Protein AF-A0A9N9HNG8-F1 (afdb_monomer_lite)

Radius of gyration: 10.47 Å; chains: 1; bounding box: 28×14×25 Å

pLDDT: mean 88.22, std 9.46, range [54.94, 95.5]

Sequence (55 aa):
AENGLKVAMYNAGNLHFKGCGGAKRDIQKAIYYMKLAAYNEYAPAIKFCKEHHIE

InterPro domains:
  IPR011990 Tetratricopeptide-like helical domain superfamily [G3DSA:1.25.40.10] (1-53)

Organism: Funneliformis mosseae (NCBI:txid27381)

Foldseek 3Di:
DLVVQLVVLQVQLVCLCVVPDVRDNDNVSSLVSLVVSVVSVNPVSVVVCVVVVPD

Structure (mmCIF, N/CA/C/O backbone):
data_AF-A0A9N9HNG8-F1
#
_entry.id   AF-A0A9N9HNG8-F1
#
loop_
_atom_site.group_PDB
_atom_site.id
_atom_site.type_symbol
_atom_site.label_atom_id
_atom_site.label_alt_id
_atom_site.label_comp_id
_atom_site.label_asym_id
_atom_site.label_entity_id
_atom_site.label_seq_id
_atom_site.pdbx_PDB_ins_code
_atom_site.Cartn_x
_atom_site.Cartn_y
_atom_site.Cartn_z
_atom_site.occupancy
_atom_site.B_iso_or_equiv
_atom_site.auth_seq_id
_atom_site.auth_comp_id
_atom_site.auth_asym_id
_atom_site.auth_atom_id
_atom_site.pdbx_PDB_model_num
ATOM 1 N N . ALA A 1 1 ? -13.193 9.720 -12.347 1.00 54.94 1 ALA A N 1
ATOM 2 C CA . ALA A 1 1 ? -12.716 8.324 -12.246 1.00 54.94 1 ALA A CA 1
ATOM 3 C C . ALA A 1 1 ? -11.920 8.148 -10.950 1.00 54.94 1 ALA A C 1
ATOM 5 O O . ALA A 1 1 ? -10.698 8.187 -10.963 1.00 54.94 1 ALA A O 1
ATOM 6 N N . GLU A 1 2 ? -12.598 7.995 -9.813 1.00 60.81 2 GLU A N 1
ATOM 7 C CA . GLU A 1 2 ? -11.953 7.973 -8.482 1.00 60.81 2 GLU A CA 1
ATOM 8 C C . GLU A 1 2 ? -11.289 6.624 -8.165 1.00 60.81 2 GLU A C 1
ATOM 10 O O . GLU A 1 2 ? -10.311 6.551 -7.423 1.00 60.81 2 GLU A O 1
ATOM 15 N N . ASN A 1 3 ? -11.744 5.546 -8.813 1.00 70.50 3 ASN A N 1
ATOM 16 C CA . ASN A 1 3 ? -11.178 4.212 -8.617 1.00 70.50 3 ASN A CA 1
ATOM 17 C C . ASN A 1 3 ? -9.737 4.067 -9.130 1.00 70.50 3 ASN A C 1
ATOM 19 O O . ASN A 1 3 ? -8.982 3.274 -8.577 1.00 70.50 3 ASN A O 1
ATOM 23 N N . GLY A 1 4 ? -9.335 4.837 -10.145 1.00 83.69 4 GLY A N 1
ATOM 24 C CA . GLY A 1 4 ? -7.965 4.790 -10.667 1.00 83.69 4 GLY A CA 1
ATOM 25 C C . GLY A 1 4 ? -6.949 5.446 -9.731 1.00 83.69 4 GLY A C 1
ATOM 26 O O . GLY A 1 4 ? -5.827 4.961 -9.596 1.00 83.69 4 GLY A O 1
ATOM 27 N N . LEU A 1 5 ? -7.356 6.512 -9.036 1.00 87.00 5 LEU A N 1
ATOM 28 C CA . LEU A 1 5 ? -6.470 7.297 -8.179 1.00 87.00 5 LEU A CA 1
ATOM 29 C C . LEU A 1 5 ? -5.999 6.488 -6.963 1.00 87.00 5 LEU A C 1
ATOM 31 O O . LEU A 1 5 ? -4.804 6.424 -6.680 1.00 87.00 5 LEU A O 1
ATOM 35 N N . LYS A 1 6 ? -6.926 5.798 -6.294 1.00 90.56 6 LYS A N 1
ATOM 36 C CA . LYS A 1 6 ? -6.619 4.983 -5.111 1.00 90.56 6 LYS A CA 1
ATOM 37 C C . LYS A 1 6 ? -5.756 3.753 -5.424 1.00 90.56 6 LYS A C 1
ATOM 39 O O . LYS A 1 6 ? -4.867 3.404 -4.648 1.00 90.56 6 LYS A O 1
ATOM 44 N N . VAL A 1 7 ? -5.943 3.155 -6.605 1.00 91.12 7 VAL A N 1
ATOM 45 C CA . VAL A 1 7 ? -5.082 2.073 -7.116 1.00 91.12 7 VAL A CA 1
ATOM 46 C C . VAL A 1 7 ? -3.676 2.599 -7.423 1.00 91.12 7 VAL A C 1
ATOM 48 O O . VAL A 1 7 ? -2.689 1.961 -7.059 1.00 91.12 7 VAL A O 1
ATOM 51 N N . ALA A 1 8 ? -3.566 3.778 -8.045 1.00 92.62 8 ALA A N 1
ATOM 52 C CA . ALA A 1 8 ? -2.277 4.402 -8.335 1.00 92.62 8 ALA A CA 1
ATOM 53 C C . ALA A 1 8 ? -1.492 4.729 -7.053 1.00 92.62 8 ALA A C 1
ATOM 55 O O . ALA A 1 8 ? -0.300 4.436 -6.981 1.00 92.62 8 ALA A O 1
ATOM 56 N N . MET A 1 9 ? -2.162 5.258 -6.022 1.00 93.44 9 MET A N 1
ATOM 57 C C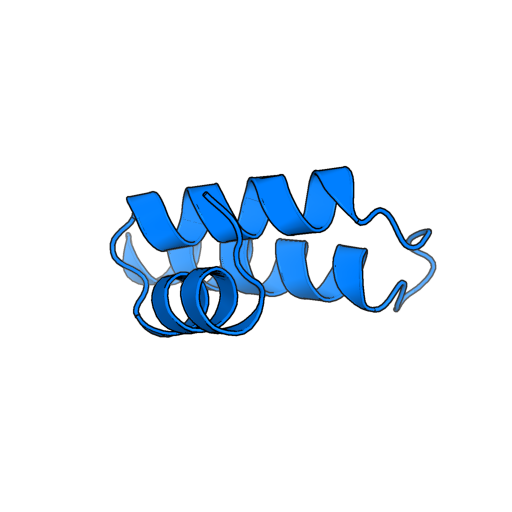A . MET A 1 9 ? -1.558 5.509 -4.707 1.00 93.44 9 MET A CA 1
ATOM 58 C C . MET A 1 9 ? -1.027 4.215 -4.076 1.00 93.44 9 MET A C 1
ATOM 60 O O . MET A 1 9 ? 0.133 4.159 -3.675 1.00 93.44 9 MET A O 1
ATOM 64 N N . TYR A 1 10 ? -1.822 3.142 -4.060 1.00 94.62 10 TYR A N 1
ATOM 65 C CA . TYR A 1 10 ? -1.364 1.843 -3.557 1.00 94.62 10 TYR A CA 1
ATOM 66 C C . TYR A 1 10 ? -0.138 1.323 -4.321 1.00 94.62 10 TYR A C 1
ATOM 68 O O . TYR A 1 10 ? 0.845 0.895 -3.717 1.00 94.62 10 TYR A O 1
ATOM 76 N N . ASN A 1 11 ? -0.147 1.407 -5.651 1.00 92.38 11 ASN A N 1
ATOM 77 C CA . ASN A 1 11 ? 0.978 0.961 -6.470 1.00 92.38 11 ASN A CA 1
ATOM 78 C C . ASN A 1 11 ? 2.243 1.795 -6.225 1.00 92.38 11 ASN A C 1
ATOM 80 O O . ASN A 1 11 ? 3.328 1.223 -6.118 1.00 92.38 11 ASN A O 1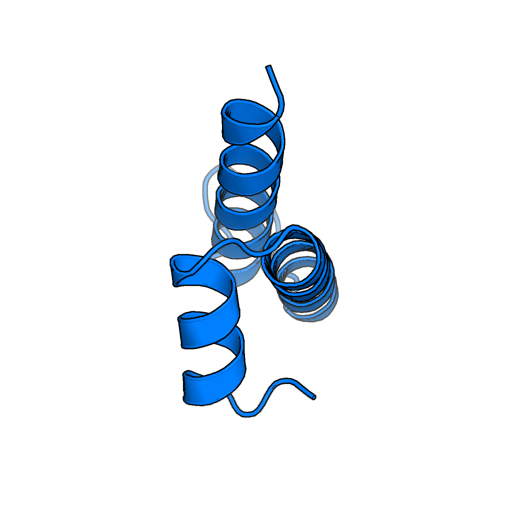
ATOM 84 N N . ALA A 1 12 ? 2.112 3.116 -6.066 1.00 92.06 12 ALA A N 1
ATOM 85 C CA . ALA A 1 12 ? 3.223 3.997 -5.709 1.00 92.06 12 ALA A CA 1
ATOM 86 C C . ALA A 1 12 ? 3.814 3.631 -4.339 1.00 92.06 12 ALA A C 1
ATOM 88 O O . ALA A 1 12 ? 5.032 3.499 -4.201 1.00 92.06 12 ALA A O 1
ATOM 89 N N . GLY A 1 13 ? 2.962 3.379 -3.342 1.00 93.31 13 GLY A N 1
ATOM 90 C CA . GLY A 1 13 ? 3.411 2.922 -2.029 1.00 93.31 13 GLY A CA 1
ATOM 91 C C . GLY A 1 13 ? 4.171 1.597 -2.107 1.00 93.31 13 GLY A C 1
ATOM 92 O O . GLY A 1 13 ? 5.251 1.461 -1.535 1.00 93.31 13 GLY A O 1
ATOM 93 N N . ASN A 1 14 ? 3.671 0.646 -2.899 1.00 91.88 14 ASN A N 1
ATOM 94 C CA . ASN A 1 14 ? 4.313 -0.652 -3.102 1.00 91.88 14 ASN A CA 1
ATOM 95 C C . ASN A 1 14 ? 5.657 -0.539 -3.837 1.00 91.88 14 ASN A C 1
ATOM 97 O O . ASN A 1 14 ? 6.601 -1.263 -3.517 1.00 91.88 14 ASN A O 1
ATOM 101 N N . LEU A 1 15 ? 5.761 0.376 -4.803 1.00 91.88 15 LEU A N 1
ATOM 102 C CA . LEU A 1 15 ? 7.000 0.650 -5.528 1.00 91.88 15 LEU A CA 1
ATOM 103 C C . LEU A 1 15 ? 8.090 1.148 -4.575 1.00 91.88 15 LEU A C 1
ATOM 105 O O . LEU A 1 15 ? 9.202 0.619 -4.579 1.00 91.88 15 LEU A O 1
ATOM 109 N N . HIS A 1 16 ? 7.747 2.110 -3.715 1.00 90.94 16 HIS A N 1
ATOM 110 C CA . HIS A 1 16 ? 8.655 2.639 -2.699 1.00 90.94 16 HIS A CA 1
ATOM 111 C C . HIS A 1 16 ? 8.979 1.616 -1.602 1.00 90.94 16 HIS A C 1
ATOM 113 O O . HIS A 1 16 ? 10.109 1.590 -1.114 1.00 90.94 16 HIS A O 1
ATOM 119 N N . PHE A 1 17 ? 8.038 0.731 -1.255 1.00 89.62 17 PHE A N 1
ATOM 120 C CA . PHE A 1 17 ? 8.255 -0.326 -0.264 1.00 89.62 17 PHE A CA 1
ATOM 121 C C . PHE A 1 17 ? 9.253 -1.383 -0.753 1.00 89.62 17 PHE A C 1
ATOM 123 O O . PHE A 1 17 ? 10.141 -1.801 -0.005 1.00 89.62 17 PHE A O 1
ATOM 130 N N . LYS A 1 18 ? 9.108 -1.799 -2.018 1.00 86.12 18 LYS A N 1
ATOM 131 C CA . LYS A 1 18 ? 9.944 -2.824 -2.659 1.00 86.12 18 LYS A CA 1
ATOM 132 C C . LYS A 1 18 ? 11.262 -2.266 -3.199 1.00 86.12 18 LYS A C 1
ATOM 134 O O . LYS A 1 18 ? 12.210 -3.028 -3.339 1.00 86.12 18 LYS A O 1
ATOM 139 N N . GLY A 1 19 ? 11.330 -0.966 -3.497 1.00 80.06 19 GLY A N 1
ATOM 140 C CA . GLY A 1 19 ? 12.493 -0.348 -4.140 1.00 80.06 19 GLY A CA 1
ATOM 141 C C . GLY A 1 19 ? 12.740 -0.906 -5.546 1.00 80.06 19 GLY A C 1
ATOM 142 O O . GLY A 1 19 ? 13.851 -1.315 -5.866 1.00 80.06 19 GLY A O 1
ATOM 143 N N . CYS A 1 20 ? 11.684 -1.009 -6.360 1.00 72.31 20 CYS A N 1
ATOM 144 C CA . CYS A 1 20 ? 11.746 -1.612 -7.696 1.00 72.31 20 CYS A CA 1
ATOM 145 C C . CYS A 1 20 ? 11.771 -0.538 -8.803 1.00 72.31 20 CYS A C 1
ATOM 147 O O . CYS A 1 20 ? 11.322 0.586 -8.592 1.00 72.31 20 CYS A O 1
ATOM 149 N N . GLY A 1 21 ? 12.302 -0.868 -9.985 1.00 66.75 21 GLY A N 1
ATOM 150 C CA . GLY A 1 21 ? 12.299 0.034 -11.149 1.00 66.75 21 GLY A CA 1
ATOM 151 C C . GLY A 1 21 ? 13.234 1.248 -11.047 1.00 66.75 21 GLY A C 1
ATOM 152 O O . GLY A 1 21 ? 12.955 2.279 -11.647 1.00 66.75 21 GLY A O 1
ATOM 153 N N . GLY A 1 22 ? 14.316 1.160 -10.264 1.00 68.44 22 GLY A N 1
ATOM 154 C CA . GLY A 1 22 ? 15.273 2.260 -10.063 1.00 68.44 22 GLY A CA 1
ATOM 155 C C . GLY A 1 22 ? 14.885 3.250 -8.958 1.00 68.44 22 GLY A C 1
ATOM 156 O O . GLY A 1 22 ? 15.675 4.128 -8.612 1.00 68.44 22 GLY A O 1
ATOM 157 N N . ALA A 1 23 ? 13.706 3.092 -8.349 1.00 71.88 23 ALA A N 1
ATOM 158 C CA . ALA A 1 23 ? 13.331 3.840 -7.157 1.00 71.88 23 ALA A CA 1
ATOM 159 C C . ALA A 1 23 ? 14.081 3.300 -5.930 1.00 71.88 23 ALA A C 1
ATOM 161 O O . ALA A 1 23 ? 14.058 2.099 -5.654 1.00 71.88 23 ALA A O 1
ATOM 162 N N . LYS A 1 24 ? 14.716 4.187 -5.152 1.00 79.94 24 LYS A N 1
ATOM 163 C CA . LYS A 1 24 ? 15.250 3.809 -3.837 1.00 79.94 24 LYS A CA 1
ATOM 164 C C . LYS A 1 24 ? 14.108 3.342 -2.940 1.00 79.94 24 LYS A C 1
ATOM 166 O O . LYS A 1 24 ? 13.040 3.959 -2.911 1.00 79.94 24 LYS A O 1
ATOM 171 N N . ARG A 1 25 ? 14.367 2.268 -2.191 1.00 88.19 25 ARG A N 1
ATOM 172 C CA . ARG A 1 25 ? 13.482 1.817 -1.119 1.00 88.19 25 ARG A CA 1
ATOM 173 C C . ARG A 1 25 ? 13.324 2.954 -0.115 1.00 88.19 25 ARG A C 1
ATOM 175 O O . ARG A 1 25 ? 14.303 3.384 0.489 1.00 88.19 25 ARG A O 1
ATOM 182 N N . ASP A 1 26 ? 12.098 3.427 0.037 1.00 91.44 26 ASP A N 1
ATOM 183 C CA . ASP A 1 26 ? 11.745 4.528 0.924 1.00 91.44 26 ASP A CA 1
ATOM 184 C C . ASP A 1 26 ? 10.483 4.130 1.683 1.00 91.44 26 ASP A C 1
ATOM 186 O O . ASP A 1 26 ? 9.359 4.219 1.185 1.00 91.44 26 ASP A O 1
ATOM 190 N N . ILE A 1 27 ? 10.693 3.623 2.895 1.00 90.00 27 ILE A N 1
ATOM 191 C CA . ILE A 1 27 ? 9.608 3.123 3.737 1.00 90.00 27 ILE A CA 1
ATOM 192 C C . ILE A 1 27 ? 8.678 4.259 4.167 1.00 90.00 27 ILE A C 1
ATOM 194 O O . ILE A 1 27 ? 7.472 4.047 4.256 1.00 90.00 27 ILE A O 1
ATOM 198 N N . GLN A 1 28 ? 9.196 5.473 4.371 1.00 91.69 28 GLN A N 1
ATOM 199 C CA . GLN A 1 28 ? 8.366 6.608 4.769 1.00 91.69 28 GLN A CA 1
ATOM 200 C C . GLN A 1 28 ? 7.423 7.020 3.637 1.00 91.69 28 GLN A C 1
ATOM 202 O O . GLN A 1 28 ? 6.221 7.167 3.863 1.00 91.69 28 GLN A O 1
ATOM 207 N N . LYS A 1 29 ? 7.927 7.116 2.399 1.00 92.00 29 LYS A N 1
ATOM 208 C CA . LYS A 1 29 ? 7.071 7.357 1.225 1.00 92.00 29 LYS A CA 1
ATOM 209 C C . LYS A 1 29 ? 6.100 6.215 0.970 1.00 92.00 29 LYS A C 1
ATOM 211 O O . LYS A 1 29 ? 4.945 6.468 0.6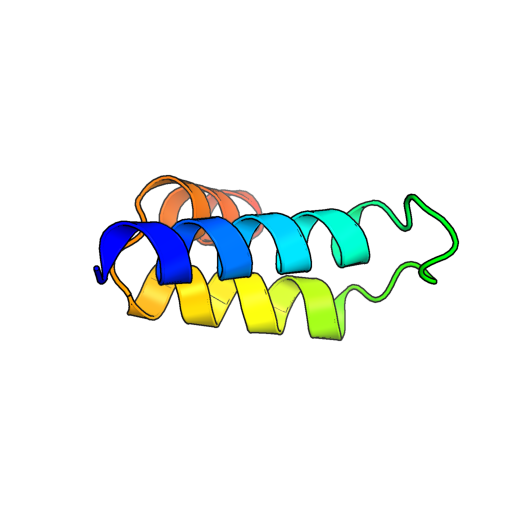39 1.00 92.00 29 LYS A O 1
ATOM 216 N N . ALA A 1 30 ? 6.541 4.970 1.144 1.00 93.81 30 ALA A N 1
ATOM 217 C CA . ALA A 1 30 ? 5.669 3.811 1.009 1.00 93.81 30 ALA A CA 1
ATOM 218 C C . ALA A 1 30 ? 4.457 3.902 1.945 1.00 93.81 30 ALA A C 1
ATOM 220 O O . ALA A 1 30 ? 3.316 3.790 1.499 1.00 93.81 30 ALA A O 1
ATOM 221 N N . ILE A 1 31 ? 4.718 4.176 3.226 1.00 94.31 31 ILE A N 1
ATOM 222 C CA . ILE A 1 31 ? 3.695 4.354 4.257 1.00 94.31 31 ILE A CA 1
ATOM 223 C C . ILE A 1 31 ? 2.776 5.532 3.917 1.00 94.31 31 ILE A C 1
ATOM 225 O O . ILE A 1 31 ? 1.560 5.391 4.006 1.00 94.31 31 ILE A O 1
ATOM 229 N N . TYR A 1 32 ? 3.327 6.668 3.480 1.00 94.69 32 TYR A N 1
ATOM 230 C CA . TYR A 1 32 ? 2.538 7.842 3.100 1.00 94.69 32 TYR A CA 1
ATOM 231 C C . TYR A 1 32 ? 1.499 7.524 2.014 1.00 94.69 32 TYR A C 1
ATOM 233 O O . TYR A 1 32 ? 0.310 7.795 2.187 1.00 94.69 32 TYR A O 1
ATOM 241 N N . TYR A 1 33 ? 1.919 6.889 0.918 1.00 94.94 33 TYR A N 1
ATOM 242 C CA . TYR A 1 33 ? 1.007 6.527 -0.167 1.00 94.94 33 TYR A CA 1
ATOM 243 C C . TYR A 1 33 ? 0.009 5.430 0.225 1.00 94.94 33 TYR A C 1
ATOM 245 O O . TYR A 1 33 ? -1.138 5.465 -0.223 1.00 94.94 33 TYR A O 1
ATOM 253 N N . MET A 1 34 ? 0.408 4.488 1.087 1.00 95.25 34 MET A N 1
ATOM 254 C CA . MET A 1 34 ? -0.502 3.474 1.633 1.00 95.25 34 MET A CA 1
ATOM 255 C C . MET A 1 34 ? -1.585 4.101 2.510 1.00 95.25 34 MET A C 1
ATOM 257 O O . MET A 1 34 ? -2.763 3.807 2.318 1.00 95.25 34 MET A O 1
ATOM 261 N N . LYS A 1 35 ? -1.224 5.034 3.398 1.00 94.50 35 LYS A N 1
ATOM 262 C CA . LYS A 1 35 ? -2.191 5.802 4.195 1.00 94.50 35 LYS A CA 1
ATOM 263 C C . LYS A 1 35 ? -3.137 6.612 3.315 1.00 94.50 35 LYS A C 1
ATOM 265 O O . LYS A 1 35 ? -4.336 6.621 3.563 1.00 94.50 35 LYS A O 1
ATOM 270 N N . LEU A 1 36 ? -2.626 7.244 2.258 1.00 94.00 36 LEU A N 1
ATOM 271 C CA . LEU A 1 36 ? -3.445 8.033 1.338 1.00 94.00 36 LEU A CA 1
ATOM 272 C C . LEU A 1 36 ? -4.439 7.163 0.551 1.00 94.00 36 LEU A C 1
ATOM 274 O O . LEU A 1 36 ? -5.606 7.526 0.405 1.00 94.00 36 LEU A O 1
ATOM 278 N N . ALA A 1 37 ? -4.009 5.985 0.092 1.00 94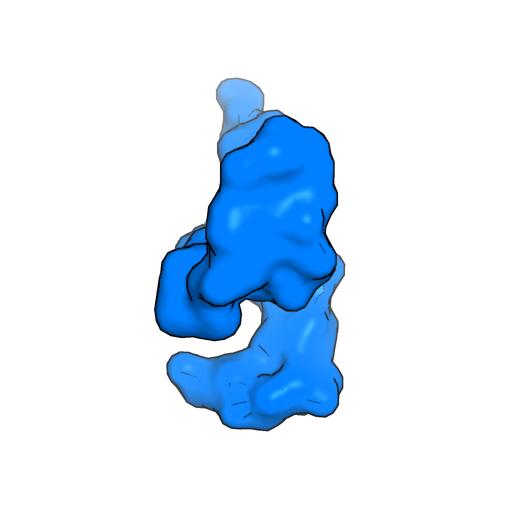.56 37 ALA A N 1
ATOM 279 C CA . ALA A 1 37 ? -4.897 5.010 -0.535 1.00 94.56 37 ALA A CA 1
ATOM 280 C C . ALA A 1 37 ? -5.947 4.481 0.459 1.00 94.56 37 ALA A C 1
ATOM 282 O O . ALA A 1 37 ? -7.115 4.344 0.099 1.00 94.56 37 ALA A O 1
ATOM 283 N N . ALA A 1 38 ? -5.554 4.229 1.710 1.00 94.19 38 ALA A N 1
ATOM 284 C CA . ALA A 1 38 ? -6.462 3.791 2.766 1.00 94.19 38 ALA A CA 1
ATOM 285 C C . ALA A 1 38 ? -7.494 4.869 3.138 1.00 94.19 38 ALA A C 1
ATOM 287 O O . ALA A 1 38 ? -8.660 4.541 3.331 1.00 94.19 38 ALA A O 1
ATOM 288 N N . TYR A 1 39 ? -7.087 6.143 3.162 1.00 93.38 39 TYR A N 1
ATOM 289 C CA . TYR A 1 39 ? -7.973 7.294 3.358 1.00 93.38 39 TYR A CA 1
ATOM 290 C C . TYR A 1 39 ? -9.035 7.404 2.255 1.00 93.38 39 TYR A C 1
ATOM 292 O O . TYR A 1 39 ? -10.175 7.749 2.528 1.00 93.38 39 TYR A O 1
ATOM 300 N N . ASN A 1 40 ? -8.689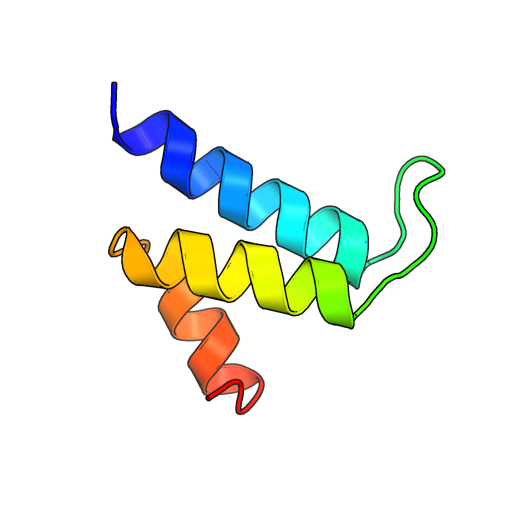 7.028 1.020 1.00 91.88 40 ASN A N 1
ATOM 301 C CA . ASN A 1 40 ? -9.627 6.919 -0.105 1.00 91.88 40 ASN A CA 1
ATOM 302 C C . ASN A 1 40 ? -10.376 5.567 -0.135 1.00 91.88 40 ASN A C 1
ATOM 304 O O . ASN A 1 40 ? -10.757 5.076 -1.202 1.00 91.88 40 ASN A O 1
ATOM 308 N N . GLU A 1 41 ? -10.523 4.932 1.029 1.00 92.81 41 GLU A N 1
ATOM 309 C CA . GLU A 1 41 ? -11.268 3.689 1.246 1.00 92.81 41 GLU A CA 1
ATOM 310 C C . GLU A 1 41 ? -10.814 2.519 0.353 1.00 92.81 41 GLU A C 1
ATOM 312 O O . GLU A 1 41 ? -11.588 1.631 -0.019 1.00 92.81 41 GLU A O 1
ATOM 317 N N . TYR A 1 42 ? -9.532 2.486 -0.024 1.00 94.62 42 TYR A N 1
ATOM 318 C CA . TYR A 1 42 ? -8.997 1.381 -0.808 1.00 94.62 42 TYR A CA 1
ATOM 319 C C . TYR A 1 42 ? -8.718 0.175 0.084 1.00 94.62 42 TYR A C 1
ATOM 321 O O . TYR A 1 42 ? -7.716 0.127 0.801 1.00 94.62 42 TYR A O 1
ATOM 329 N N . ALA A 1 43 ? -9.590 -0.831 0.002 1.00 94.12 43 ALA A N 1
ATOM 330 C CA . ALA A 1 43 ? -9.517 -2.036 0.827 1.00 94.12 43 ALA A CA 1
ATOM 331 C C . ALA A 1 43 ? -8.120 -2.702 0.869 1.00 94.12 43 ALA A C 1
ATOM 333 O O . ALA A 1 43 ? -7.679 -3.047 1.968 1.00 94.12 43 ALA A O 1
ATOM 334 N N . PRO A 1 44 ? -7.365 -2.832 -0.245 1.00 93.31 44 PRO A N 1
ATOM 335 C CA . PRO A 1 44 ? -6.012 -3.391 -0.194 1.00 93.31 44 PRO A CA 1
ATOM 336 C C . PRO A 1 44 ? -5.016 -2.551 0.611 1.00 93.31 44 PRO A C 1
ATOM 338 O O . PRO A 1 44 ? -4.169 -3.114 1.299 1.00 93.31 44 PRO A O 1
ATOM 341 N N . ALA A 1 45 ? -5.121 -1.220 0.566 1.00 94.88 45 ALA A N 1
ATOM 342 C CA . ALA A 1 45 ? -4.261 -0.342 1.355 1.00 94.88 45 ALA A CA 1
ATOM 343 C C . ALA A 1 45 ? -4.632 -0.371 2.841 1.00 94.88 45 ALA A C 1
ATOM 345 O O . ALA A 1 45 ? -3.750 -0.438 3.688 1.00 94.88 45 ALA A O 1
ATOM 346 N N . ILE A 1 46 ? -5.929 -0.406 3.164 1.00 94.56 46 ILE A N 1
ATOM 347 C CA . ILE A 1 46 ? -6.401 -0.564 4.549 1.00 94.56 46 ILE A CA 1
ATOM 348 C C . ILE A 1 46 ? -5.883 -1.879 5.138 1.00 94.56 46 ILE A C 1
ATOM 350 O O . ILE A 1 46 ? -5.392 -1.904 6.265 1.00 94.56 46 ILE A O 1
ATOM 354 N N . LYS A 1 47 ? -5.973 -2.976 4.374 1.00 95.50 47 LYS A N 1
ATOM 355 C CA . LYS A 1 47 ? -5.447 -4.279 4.787 1.00 95.50 47 LYS A CA 1
ATOM 356 C C . LYS A 1 47 ? -3.934 -4.218 5.006 1.00 95.50 47 LYS A C 1
ATOM 358 O O . LYS A 1 47 ? -3.476 -4.643 6.059 1.00 95.50 47 LYS A O 1
ATOM 363 N N . PHE A 1 48 ? -3.195 -3.618 4.072 1.00 93.19 48 PHE A N 1
ATOM 364 C CA . PHE A 1 48 ? -1.751 -3.420 4.199 1.00 93.19 48 PHE A CA 1
ATOM 365 C C . PHE A 1 48 ? -1.394 -2.641 5.471 1.00 93.19 48 PHE A C 1
ATOM 367 O O . PHE A 1 48 ? -0.550 -3.084 6.244 1.00 93.19 48 PHE A O 1
ATOM 374 N N . CYS A 1 49 ? -2.061 -1.513 5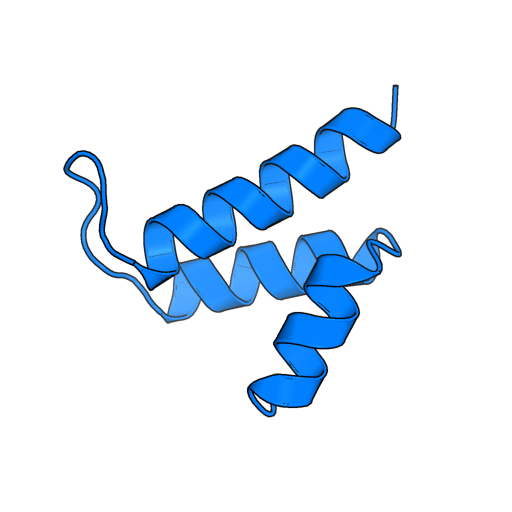.737 1.00 92.94 49 CYS A N 1
ATOM 375 C CA . CYS A 1 49 ? -1.795 -0.728 6.940 1.00 92.94 49 CYS A CA 1
ATOM 376 C C . CYS A 1 49 ? -2.051 -1.535 8.220 1.00 92.94 49 CYS A C 1
ATOM 378 O O . CYS A 1 49 ? -1.242 -1.483 9.141 1.00 92.94 49 CYS A O 1
ATOM 380 N N . LYS A 1 50 ? -3.117 -2.346 8.256 1.00 94.31 50 LYS A N 1
ATOM 381 C CA . LYS A 1 50 ? -3.415 -3.235 9.390 1.00 94.31 50 LYS A CA 1
ATOM 382 C C . LYS A 1 50 ? -2.364 -4.333 9.575 1.00 94.31 50 LYS A C 1
ATOM 384 O O . LYS A 1 50 ? -1.927 -4.555 10.697 1.00 94.31 50 LYS A O 1
ATOM 389 N N . GLU A 1 51 ? -1.954 -4.999 8.496 1.00 93.44 51 GLU A N 1
ATOM 390 C CA . GLU A 1 51 ? -0.951 -6.079 8.526 1.00 93.44 51 GLU A CA 1
ATOM 391 C C . GLU A 1 51 ? 0.440 -5.580 8.936 1.00 93.44 51 GLU A C 1
ATOM 393 O O . GLU A 1 51 ? 1.208 -6.316 9.549 1.00 93.44 51 GLU A O 1
ATOM 398 N N . HIS A 1 52 ? 0.758 -4.325 8.617 1.00 90.56 52 HIS A N 1
ATOM 399 C CA . HIS A 1 52 ? 2.051 -3.712 8.911 1.00 90.56 52 HIS A CA 1
ATOM 400 C C . HIS A 1 52 ? 2.043 -2.795 10.144 1.00 90.56 52 HIS A C 1
ATOM 402 O O . HIS A 1 52 ? 3.044 -2.121 10.382 1.00 90.56 52 HIS A O 1
ATOM 408 N N . HIS A 1 53 ? 0.954 -2.767 10.925 1.00 91.50 53 HIS A N 1
ATOM 409 C CA . HIS A 1 53 ? 0.791 -1.896 12.101 1.00 91.50 53 HIS A CA 1
ATOM 410 C C . HIS A 1 53 ? 1.082 -0.411 11.805 1.00 91.50 53 HIS A C 1
ATOM 412 O O . HIS A 1 53 ? 1.741 0.283 12.574 1.00 91.50 53 HIS A O 1
ATOM 418 N N . ILE A 1 54 ? 0.615 0.064 10.651 1.00 86.31 54 ILE A N 1
ATOM 419 C CA . ILE A 1 54 ? 0.743 1.451 10.206 1.00 86.31 54 ILE A CA 1
ATOM 420 C C . ILE A 1 54 ? -0.483 2.222 10.703 1.00 86.31 54 ILE A C 1
ATOM 422 O O . ILE A 1 54 ? -1.581 2.027 10.180 1.00 86.31 54 ILE A O 1
ATOM 426 N N . GLU A 1 55 ? -0.269 3.081 11.700 1.00 74.31 55 GLU A N 1
ATOM 427 C CA . GLU A 1 55 ? -1.287 3.923 12.359 1.00 74.31 55 GLU A CA 1
ATOM 428 C C . GLU A 1 55 ? -1.751 5.102 11.510 1.00 74.31 55 GLU A C 1
ATOM 430 O O . GLU A 1 55 ? -0.866 5.835 11.016 1.00 74.31 55 GLU A O 1
#

Secondary structure (DSSP, 8-state):
-HHHHHHHHHHHHHHHHHT-TTPPP-HHHHHHHHHHHHHTT-HHHHHHHHHTT--